Protein AF-A0A3B1DB78-F1 (afdb_monomer_lite)

pLDDT: mean 82.89, std 13.26, range [50.69, 97.62]

Sequence (171 aa):
FAGIGALGFGRMASTANTRGEAWMTLLQQGLDNPILGTGMENAVRSENGYLFGFASFGLGMVLLILILMAVSGFLSLQLLTKRRLLPREYRSLADFLLAYQVVYFAGSVFEGYMMARVASNLSFFIIFSTMAVFLVRIADSYGMAAAEQEFGDGYDDPELDYGEDLPPEPA

Foldseek 3Di:
DPPPVVVVVCVVPDPDPPQVVLLVLLVVLLVVPQAQAPAQVSNPDHQALVSSLSNHGHCPLVVVVVVVCVVLVVLLVLLVVLLVLDDPVCNVVSVVLSVLSVVLVVVCVVRVCSRHDPDCSVVVNVVSSVVSVVSSVVSVVSVVVVVCVVVVVPPPPVPPCPPPPDDDDDD

Secondary structure (DSSP, 8-state):
--SHHHHHHHHHH----HHHHHHHHHHHHHHHSTTT-S-TTTS---S-HHHHHHHHHHHHHHHHHHHHHHHHHHHHHHHHHHGGGS-HHHHHHHHHHHHHHHHHHHHHHHH-HHHH---HHHHHHHHHHHHHHHHHHHHHHHHHHHHHHHHHTT-----------PPPPP-

Radius of gyration: 30.54 Å; chains: 1; bounding box: 47×42×126 Å

Organism: NCBI:txid652676

Structure (mmCIF, N/CA/C/O backbone):
data_AF-A0A3B1DB78-F1
#
_entry.id   AF-A0A3B1DB78-F1
#
loop_
_atom_site.group_PDB
_atom_site.id
_atom_site.type_symbol
_atom_site.label_atom_id
_atom_site.label_alt_id
_atom_site.label_comp_id
_atom_site.label_asym_id
_atom_site.label_entity_id
_atom_site.label_seq_id
_atom_site.pdbx_PDB_ins_code
_atom_site.Cartn_x
_atom_site.Cartn_y
_atom_site.Cartn_z
_atom_site.occupancy
_atom_site.B_iso_or_equiv
_atom_site.auth_seq_id
_atom_site.auth_comp_id
_atom_site.auth_asym_id
_atom_site.auth_atom_id
_atom_site.pdbx_PDB_model_num
ATOM 1 N N . PHE A 1 1 ? -6.848 -0.293 -50.163 1.00 51.84 1 PHE A N 1
ATOM 2 C CA . PHE A 1 1 ? -7.108 -0.949 -48.862 1.00 51.84 1 PHE A CA 1
ATOM 3 C C . PHE A 1 1 ? -6.470 -2.351 -48.759 1.00 51.84 1 PHE A C 1
ATOM 5 O O . PHE A 1 1 ? -7.111 -3.271 -48.281 1.00 51.84 1 PHE A O 1
ATOM 12 N N . ALA A 1 2 ? -5.196 -2.533 -49.147 1.00 50.69 2 ALA A N 1
ATOM 13 C CA . ALA A 1 2 ? -4.528 -3.852 -49.157 1.00 50.69 2 ALA A CA 1
ATOM 14 C C . ALA A 1 2 ? -3.239 -3.926 -48.300 1.00 50.69 2 ALA A C 1
ATOM 16 O O . ALA A 1 2 ? -2.467 -4.865 -48.433 1.00 50.69 2 ALA A O 1
ATOM 17 N N . GLY A 1 3 ? -2.981 -2.942 -47.426 1.00 53.19 3 GLY A N 1
ATOM 18 C CA . GLY A 1 3 ? -1.696 -2.820 -46.710 1.00 53.19 3 GLY A CA 1
ATOM 19 C C . GLY A 1 3 ? -1.705 -3.184 -45.220 1.00 53.19 3 GLY A C 1
ATOM 20 O O . GLY A 1 3 ? -0.644 -3.383 -44.642 1.00 53.19 3 GLY A O 1
ATOM 21 N N . ILE A 1 4 ? -2.874 -3.284 -44.578 1.00 57.56 4 ILE A N 1
ATOM 22 C CA . ILE A 1 4 ? -2.958 -3.420 -43.109 1.00 57.56 4 ILE A CA 1
ATOM 23 C C . ILE A 1 4 ? -2.841 -4.890 -42.657 1.00 57.56 4 ILE A C 1
ATOM 25 O O . ILE A 1 4 ? -2.263 -5.167 -41.609 1.00 57.56 4 ILE A O 1
ATOM 29 N N . GLY A 1 5 ? -3.304 -5.850 -43.467 1.00 55.12 5 GLY A N 1
ATOM 30 C CA . GLY A 1 5 ? -3.267 -7.279 -43.116 1.00 55.12 5 GLY A CA 1
ATOM 31 C C . GLY A 1 5 ? -1.862 -7.900 -43.113 1.00 55.12 5 GLY A C 1
ATOM 32 O O . GLY A 1 5 ? -1.557 -8.727 -42.257 1.00 55.12 5 GLY A O 1
ATOM 33 N N . ALA A 1 6 ? -0.978 -7.466 -44.020 1.00 57.06 6 ALA A N 1
ATOM 34 C CA . ALA A 1 6 ? 0.370 -8.030 -44.159 1.00 57.06 6 ALA A CA 1
ATOM 35 C C . ALA A 1 6 ? 1.322 -7.621 -43.015 1.00 57.06 6 ALA A C 1
ATOM 37 O O . ALA A 1 6 ? 2.147 -8.422 -42.578 1.00 57.06 6 ALA A O 1
ATOM 38 N N . LEU A 1 7 ? 1.173 -6.402 -42.479 1.00 58.69 7 LEU A N 1
ATOM 39 C CA . LEU A 1 7 ? 1.990 -5.891 -41.368 1.00 58.69 7 LEU A CA 1
ATOM 40 C C . LEU A 1 7 ? 1.715 -6.618 -40.042 1.00 58.69 7 LEU A C 1
ATOM 42 O O . LEU A 1 7 ? 2.642 -6.866 -39.270 1.00 58.69 7 LEU A O 1
ATOM 46 N N . GLY A 1 8 ? 0.457 -6.990 -39.782 1.00 61.84 8 GLY A N 1
ATOM 47 C CA . GLY A 1 8 ? 0.085 -7.760 -38.592 1.00 61.84 8 GLY A CA 1
ATOM 48 C C . GLY A 1 8 ? 0.584 -9.206 -38.649 1.00 61.84 8 GLY A C 1
ATOM 49 O O . GLY A 1 8 ? 1.139 -9.708 -37.672 1.00 61.84 8 GLY A O 1
ATOM 50 N N . PHE A 1 9 ? 0.453 -9.855 -39.811 1.00 64.44 9 PHE A N 1
ATOM 51 C CA . PHE A 1 9 ? 0.874 -11.246 -40.001 1.00 64.44 9 PHE A CA 1
ATOM 52 C C . PHE A 1 9 ? 2.402 -11.403 -39.948 1.00 64.44 9 PHE A C 1
ATOM 54 O O . PHE A 1 9 ? 2.901 -12.349 -39.345 1.00 64.44 9 PHE A O 1
ATOM 61 N N . GLY A 1 10 ? 3.153 -10.430 -40.480 1.00 63.50 10 GLY A N 1
ATOM 62 C CA . GLY A 1 10 ? 4.618 -10.413 -40.407 1.00 63.50 10 GLY A CA 1
ATOM 63 C C . GLY A 1 10 ? 5.173 -10.309 -38.981 1.00 63.50 10 GLY A C 1
ATOM 64 O O . GLY A 1 10 ? 6.184 -10.936 -38.681 1.00 63.50 10 GLY A O 1
ATOM 65 N N . ARG A 1 11 ? 4.502 -9.587 -38.066 1.00 62.34 11 ARG A N 1
ATOM 66 C CA . ARG A 1 11 ? 4.894 -9.564 -36.640 1.00 62.34 11 ARG A CA 1
ATOM 67 C C . ARG A 1 11 ? 4.527 -10.848 -35.901 1.00 62.34 11 ARG A C 1
ATOM 69 O O . ARG A 1 11 ? 5.256 -11.219 -34.993 1.00 62.34 11 ARG A O 1
ATOM 76 N N . MET A 1 12 ? 3.437 -11.517 -36.279 1.00 59.72 12 MET A N 1
ATOM 77 C CA . MET A 1 12 ? 3.027 -12.783 -35.654 1.00 59.72 12 MET A CA 1
ATOM 78 C C . MET A 1 12 ? 3.840 -13.990 -36.143 1.00 59.72 12 MET A C 1
ATOM 80 O O . MET A 1 12 ? 4.057 -14.920 -35.376 1.00 59.72 12 MET A O 1
ATOM 84 N N . ALA A 1 13 ? 4.317 -13.970 -37.391 1.00 70.38 13 ALA A N 1
ATOM 85 C CA . ALA A 1 13 ? 5.186 -15.008 -37.954 1.00 70.38 13 ALA A CA 1
ATOM 86 C C . ALA A 1 13 ? 6.683 -14.786 -37.656 1.00 70.38 13 ALA A C 1
ATOM 88 O O . ALA A 1 13 ? 7.504 -15.665 -37.908 1.00 70.38 13 ALA A O 1
ATOM 89 N N . SER A 1 14 ? 7.048 -13.610 -37.136 1.00 69.00 14 SER A N 1
ATOM 90 C CA . SER A 1 14 ? 8.423 -13.290 -36.765 1.00 69.00 14 SER A CA 1
ATOM 91 C C . SER A 1 14 ? 8.799 -13.955 -35.441 1.00 69.00 14 SER A C 1
ATOM 93 O O . SER A 1 14 ? 8.198 -13.689 -34.404 1.00 69.00 14 SER A O 1
ATOM 95 N N . THR A 1 15 ? 9.852 -14.769 -35.460 1.00 69.19 15 THR A N 1
ATOM 96 C CA . THR A 1 15 ? 10.518 -15.305 -34.261 1.00 69.19 15 THR A CA 1
ATOM 97 C C . THR A 1 15 ? 11.572 -14.346 -33.696 1.00 69.19 15 THR A C 1
ATOM 99 O O . THR A 1 15 ? 12.361 -14.738 -32.835 1.00 69.19 15 THR A O 1
ATOM 102 N N . ALA A 1 16 ? 11.644 -13.103 -34.190 1.00 73.31 16 ALA A N 1
ATOM 103 C CA . ALA A 1 16 ? 12.638 -12.137 -33.738 1.00 73.31 16 ALA A CA 1
ATOM 104 C C . ALA A 1 16 ? 12.423 -11.799 -32.255 1.00 73.31 16 ALA A C 1
ATOM 106 O O . ALA A 1 16 ? 11.352 -11.347 -31.847 1.00 73.31 16 ALA A O 1
ATOM 107 N N . ASN A 1 17 ? 13.463 -11.999 -31.444 1.00 74.19 17 ASN A N 1
ATOM 108 C CA . ASN A 1 17 ? 13.436 -11.722 -30.012 1.00 74.19 17 ASN A CA 1
ATOM 109 C C . ASN A 1 17 ? 13.580 -10.216 -29.731 1.00 74.19 17 ASN A C 1
ATOM 111 O O . ASN A 1 17 ? 14.600 -9.754 -29.229 1.00 74.19 17 A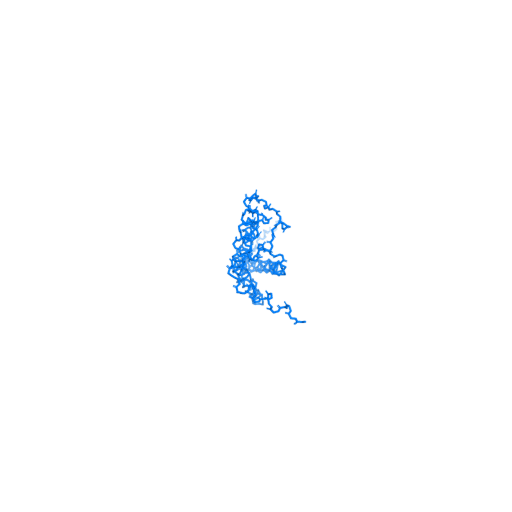SN A O 1
ATOM 115 N N . THR A 1 18 ? 12.543 -9.440 -30.036 1.00 75.00 18 THR A N 1
ATOM 116 C CA . THR A 1 18 ? 12.527 -7.991 -29.775 1.00 75.00 18 THR A CA 1
ATOM 117 C C . THR A 1 18 ? 12.407 -7.659 -28.283 1.00 75.00 18 THR A C 1
ATOM 119 O O . THR A 1 18 ? 12.666 -6.532 -27.875 1.00 75.00 18 THR A O 1
ATOM 122 N N . ARG A 1 19 ? 11.996 -8.628 -27.452 1.00 78.69 19 ARG A N 1
ATOM 123 C CA . ARG A 1 19 ? 11.857 -8.457 -25.996 1.00 78.69 19 ARG A CA 1
ATOM 124 C C . ARG A 1 19 ? 13.206 -8.494 -25.286 1.00 78.69 19 ARG A C 1
ATOM 126 O O . ARG A 1 19 ? 13.443 -7.676 -24.406 1.00 78.69 19 ARG A O 1
ATOM 133 N N . GLY A 1 20 ? 14.080 -9.419 -25.683 1.00 83.44 20 GLY A N 1
ATOM 134 C CA . GLY A 1 20 ? 15.403 -9.580 -25.085 1.00 83.44 20 GLY A CA 1
ATOM 135 C C . GLY A 1 20 ? 16.284 -8.346 -25.265 1.00 83.44 20 GLY A C 1
ATOM 136 O O . GLY A 1 20 ? 16.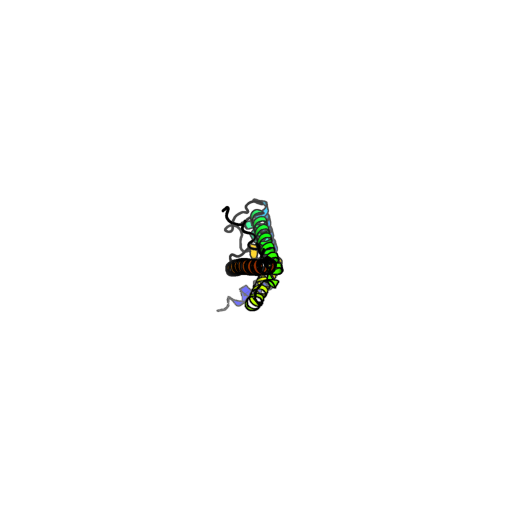932 -7.926 -24.312 1.00 83.44 20 GLY A O 1
ATOM 137 N N . GLU A 1 21 ? 16.252 -7.731 -26.449 1.00 85.00 21 GLU A N 1
ATOM 138 C CA . GLU A 1 21 ? 16.989 -6.491 -26.724 1.00 85.00 21 GLU A CA 1
ATOM 139 C C . GLU A 1 21 ? 16.497 -5.340 -25.835 1.00 85.00 21 GLU A C 1
ATOM 141 O O . GLU A 1 21 ? 17.294 -4.735 -25.123 1.00 85.00 21 GLU A O 1
ATOM 146 N N . ALA A 1 22 ? 15.178 -5.119 -25.768 1.00 85.25 22 ALA A N 1
ATOM 147 C CA . ALA A 1 22 ? 14.593 -4.089 -24.909 1.00 85.25 22 ALA A CA 1
ATOM 148 C C . ALA A 1 22 ? 14.923 -4.301 -23.420 1.00 85.25 22 ALA A C 1
ATOM 150 O O . ALA A 1 22 ? 15.229 -3.347 -22.706 1.00 85.25 22 ALA A O 1
ATOM 151 N N . TRP A 1 23 ? 14.890 -5.547 -22.937 1.00 89.38 23 TRP A N 1
ATOM 152 C CA . TRP A 1 23 ? 15.265 -5.864 -21.557 1.00 89.38 23 TRP A CA 1
ATOM 153 C C . TRP A 1 23 ? 16.745 -5.608 -21.286 1.00 89.38 23 TRP A C 1
ATOM 155 O O . TRP A 1 23 ? 17.073 -5.073 -20.230 1.00 89.38 23 TRP A O 1
ATOM 165 N N . MET A 1 24 ? 17.626 -5.951 -22.228 1.00 90.12 24 MET A N 1
ATOM 166 C CA . MET A 1 24 ? 19.061 -5.707 -22.092 1.00 90.12 24 MET A CA 1
ATOM 167 C C . MET A 1 24 ? 19.362 -4.209 -22.026 1.00 90.12 24 MET A C 1
ATOM 169 O O . MET A 1 24 ? 20.130 -3.785 -21.167 1.00 90.12 24 MET A O 1
ATOM 173 N N . THR A 1 25 ? 18.712 -3.400 -22.868 1.00 89.62 25 THR A N 1
ATOM 174 C CA . THR A 1 25 ? 18.850 -1.939 -22.835 1.00 89.62 25 THR A CA 1
ATOM 175 C C . THR A 1 25 ? 18.410 -1.362 -21.491 1.00 89.62 25 THR A C 1
ATOM 177 O O . THR A 1 25 ? 19.140 -0.571 -20.906 1.00 89.62 25 THR A O 1
ATOM 180 N N . LEU A 1 26 ? 17.259 -1.784 -20.957 1.00 89.12 26 LEU A N 1
ATOM 181 C CA . LEU A 1 26 ? 16.778 -1.314 -19.650 1.00 89.12 26 LEU A CA 1
ATOM 182 C C . LEU A 1 26 ? 17.700 -1.742 -18.509 1.00 89.12 26 LEU A C 1
ATOM 184 O O . LEU A 1 26 ? 17.938 -0.976 -17.579 1.00 89.12 26 LEU A O 1
ATOM 188 N N . LEU A 1 27 ? 18.231 -2.963 -18.581 1.00 91.25 27 LEU A N 1
ATOM 189 C CA . LEU A 1 27 ? 19.184 -3.447 -17.595 1.00 91.25 27 LEU A CA 1
ATOM 190 C C . LEU A 1 27 ? 20.476 -2.624 -17.633 1.00 91.25 27 LEU A C 1
ATOM 192 O O . LEU A 1 27 ? 20.955 -2.221 -16.580 1.00 91.25 27 LEU A O 1
ATOM 196 N N . GLN A 1 28 ? 21.008 -2.338 -18.824 1.00 92.94 28 GLN A N 1
ATOM 197 C CA . GLN A 1 28 ? 22.188 -1.485 -18.995 1.00 92.94 28 GLN A CA 1
ATOM 198 C C . GLN A 1 28 ? 21.939 -0.072 -18.462 1.00 92.94 28 GLN A C 1
ATOM 200 O O . GLN A 1 28 ? 22.702 0.389 -17.624 1.00 92.94 28 GLN A O 1
ATOM 205 N N . GLN A 1 29 ? 20.817 0.555 -18.826 1.00 90.62 29 GLN A N 1
ATOM 206 C CA . GLN A 1 29 ? 20.426 1.868 -18.300 1.00 90.62 29 GLN A CA 1
ATOM 207 C C . GLN A 1 29 ? 20.352 1.883 -16.766 1.00 90.62 29 GLN A C 1
ATOM 209 O O . GLN A 1 29 ? 20.865 2.795 -16.119 1.00 90.62 29 GLN A O 1
ATOM 214 N N . GLY A 1 30 ? 19.755 0.848 -16.168 1.00 90.06 30 GLY A N 1
ATOM 215 C CA . GLY A 1 30 ? 19.707 0.705 -14.715 1.00 90.06 30 GLY A CA 1
ATOM 216 C C . GLY A 1 30 ? 21.085 0.493 -14.081 1.00 90.06 30 GLY A C 1
ATOM 217 O O . GLY A 1 30 ? 21.336 1.001 -12.995 1.00 90.06 30 GLY A O 1
ATOM 218 N N . LEU A 1 31 ? 21.998 -0.221 -14.744 1.00 94.12 31 LEU A N 1
ATOM 219 C CA . LEU A 1 31 ? 23.364 -0.440 -14.256 1.00 94.12 31 LEU A CA 1
ATOM 220 C C . LEU A 1 31 ? 24.271 0.785 -14.419 1.00 94.12 31 LEU A C 1
ATOM 222 O O . LEU A 1 31 ? 25.188 0.950 -13.616 1.00 94.12 31 LEU A O 1
ATOM 226 N N . ASP A 1 32 ? 24.001 1.649 -15.397 1.00 94.56 32 ASP A N 1
ATOM 227 C CA . ASP A 1 32 ? 24.747 2.893 -15.603 1.00 94.56 32 ASP A CA 1
ATOM 228 C C . ASP A 1 32 ? 24.507 3.886 -14.456 1.00 94.56 32 ASP A C 1
ATOM 230 O O . ASP A 1 32 ? 25.419 4.600 -14.042 1.00 94.56 32 ASP A O 1
ATOM 234 N N . ASN A 1 33 ? 23.285 3.919 -13.909 1.00 93.56 33 ASN A N 1
ATOM 235 C CA . ASN A 1 33 ? 22.913 4.770 -12.776 1.00 93.56 33 ASN A CA 1
ATOM 236 C C . ASN A 1 33 ? 22.052 4.003 -11.752 1.00 93.56 33 ASN A C 1
ATOM 238 O O . ASN A 1 33 ? 20.863 4.287 -11.603 1.00 93.56 33 ASN A O 1
ATOM 242 N N . PRO A 1 34 ? 22.628 3.070 -10.974 1.00 92.75 34 PRO A N 1
ATOM 243 C CA . PRO A 1 34 ? 21.853 2.131 -10.160 1.00 92.75 34 PRO A CA 1
ATOM 244 C C . PRO A 1 34 ? 21.147 2.777 -8.970 1.00 92.75 34 PRO A C 1
ATOM 246 O O . PRO A 1 34 ? 20.183 2.217 -8.459 1.00 92.75 34 PRO A O 1
ATOM 249 N N . ILE A 1 35 ? 21.598 3.944 -8.506 1.00 93.81 35 ILE A N 1
ATOM 250 C CA . ILE A 1 35 ? 21.003 4.620 -7.343 1.00 93.81 35 ILE A CA 1
ATOM 251 C C . ILE A 1 35 ? 19.794 5.465 -7.758 1.00 93.81 35 ILE A C 1
ATOM 253 O O . ILE A 1 35 ? 18.735 5.339 -7.144 1.00 93.81 35 ILE A O 1
ATOM 257 N N . LEU A 1 36 ? 19.955 6.307 -8.785 1.00 91.69 36 LEU A N 1
ATOM 258 C CA . LEU A 1 36 ? 18.964 7.313 -9.193 1.00 91.69 36 LEU A CA 1
ATOM 259 C C . LEU A 1 36 ? 18.158 6.921 -10.440 1.00 91.69 36 LEU A C 1
ATOM 261 O O . LEU A 1 36 ? 17.096 7.491 -10.672 1.00 91.69 36 LEU A O 1
ATOM 265 N N . GLY A 1 37 ? 18.645 5.966 -11.231 1.00 92.12 37 GLY A N 1
ATOM 266 C CA . GLY A 1 37 ? 18.123 5.665 -12.561 1.00 92.12 37 GLY A CA 1
ATOM 267 C C . GLY A 1 37 ? 18.491 6.724 -13.604 1.00 92.12 37 GLY A C 1
ATOM 268 O O . GLY A 1 37 ? 19.160 7.718 -13.319 1.00 92.12 37 GLY A O 1
ATOM 269 N N . THR A 1 38 ? 18.051 6.500 -14.840 1.00 92.06 38 THR A N 1
ATOM 270 C CA . THR A 1 38 ? 18.298 7.376 -15.998 1.00 92.06 38 THR A CA 1
ATOM 271 C C . THR A 1 38 ? 17.119 8.297 -16.328 1.00 92.06 38 THR A C 1
ATOM 273 O O . THR A 1 38 ? 17.163 9.014 -17.328 1.00 92.06 38 THR A O 1
ATOM 276 N N . GLY A 1 39 ? 16.052 8.275 -15.521 1.00 87.94 39 GLY A N 1
ATOM 277 C CA . GLY A 1 39 ? 14.818 9.026 -15.750 1.00 87.94 39 GLY A CA 1
ATOM 278 C C . GLY A 1 39 ? 13.852 8.357 -16.738 1.00 87.94 39 GLY A C 1
ATOM 279 O O . GLY A 1 39 ? 14.229 7.503 -17.542 1.00 87.94 39 GLY A O 1
ATOM 280 N N . MET A 1 40 ? 12.578 8.764 -16.682 1.00 85.62 40 MET A N 1
ATOM 281 C CA . MET A 1 40 ? 11.495 8.167 -17.484 1.00 85.62 40 MET A CA 1
ATOM 282 C C . MET A 1 40 ? 11.602 8.451 -18.988 1.00 85.62 40 MET A C 1
ATOM 284 O O . MET A 1 40 ? 11.109 7.658 -19.784 1.00 85.62 40 MET A O 1
ATOM 288 N N . GLU A 1 41 ? 12.222 9.564 -19.391 1.00 84.38 41 GLU A N 1
ATOM 289 C CA . GLU A 1 41 ? 12.343 9.938 -20.811 1.00 84.38 41 GLU A CA 1
ATOM 290 C C . GLU A 1 41 ? 13.234 8.962 -21.594 1.00 84.38 41 GLU A C 1
ATOM 292 O O . GLU A 1 41 ? 13.002 8.721 -22.778 1.00 84.38 41 GLU A O 1
ATOM 297 N N . ASN A 1 42 ? 14.211 8.357 -20.914 1.00 76.94 42 ASN A N 1
ATOM 298 C CA . ASN A 1 42 ? 15.190 7.450 -21.513 1.00 76.94 42 ASN A CA 1
ATOM 299 C C . ASN A 1 42 ? 14.770 5.974 -21.437 1.00 76.94 42 ASN A C 1
ATOM 301 O O . ASN A 1 42 ? 15.252 5.151 -22.220 1.00 76.94 42 ASN A O 1
ATOM 305 N N . ALA A 1 43 ? 13.862 5.630 -20.520 1.00 74.31 43 ALA A N 1
ATOM 306 C CA . ALA A 1 43 ? 13.335 4.282 -20.370 1.00 74.31 43 ALA A CA 1
ATOM 307 C C . ALA A 1 43 ? 12.265 4.026 -21.449 1.00 74.31 43 ALA A C 1
ATOM 309 O O . ALA A 1 43 ? 11.083 4.331 -21.299 1.00 74.31 43 ALA A O 1
ATOM 310 N N . VAL A 1 44 ? 12.679 3.493 -22.597 1.00 67.25 44 VAL A N 1
ATOM 311 C CA . VAL A 1 44 ? 11.764 3.184 -23.707 1.00 67.25 44 VAL A CA 1
ATOM 312 C C . VAL A 1 44 ? 10.789 2.067 -23.302 1.00 67.25 44 VAL A C 1
ATOM 314 O O . VAL A 1 44 ? 11.164 1.133 -22.598 1.00 67.25 44 VAL A O 1
ATOM 317 N N . ARG A 1 45 ? 9.527 2.180 -23.758 1.00 67.38 45 ARG A N 1
ATOM 318 C CA . ARG A 1 45 ? 8.374 1.274 -23.536 1.00 67.38 45 ARG A CA 1
ATOM 319 C C . ARG A 1 45 ? 8.760 -0.176 -23.197 1.00 67.38 45 ARG A C 1
ATOM 321 O O . ARG A 1 45 ? 8.868 -1.025 -24.079 1.00 67.38 45 ARG A O 1
ATOM 328 N N . SER A 1 46 ? 8.877 -0.456 -21.903 1.00 70.75 46 SER A N 1
ATOM 329 C CA . SER A 1 46 ? 9.064 -1.804 -21.373 1.00 70.75 46 SER A CA 1
ATOM 330 C C . SER A 1 46 ? 7.722 -2.482 -21.129 1.00 70.75 46 SER A C 1
ATOM 332 O O . SER A 1 46 ? 6.796 -1.872 -20.593 1.00 70.75 46 SER A O 1
ATOM 334 N N . GLU A 1 47 ? 7.643 -3.771 -21.441 1.00 74.94 47 GLU A N 1
ATOM 335 C CA . GLU A 1 47 ? 6.545 -4.634 -20.989 1.00 74.94 47 GLU A CA 1
ATOM 336 C C . GLU A 1 47 ? 6.748 -5.124 -19.541 1.00 74.94 47 GLU A C 1
ATOM 338 O O . GLU A 1 47 ? 5.803 -5.597 -18.920 1.00 74.94 47 GLU A O 1
ATOM 343 N N . ASN A 1 48 ? 7.958 -4.997 -18.983 1.00 83.25 48 ASN A N 1
ATOM 344 C CA . ASN A 1 48 ? 8.277 -5.404 -17.615 1.00 83.25 48 ASN A CA 1
ATOM 345 C C . ASN A 1 48 ? 8.373 -4.177 -16.696 1.00 83.25 48 ASN A C 1
ATOM 347 O O . ASN A 1 48 ? 9.282 -3.351 -16.843 1.00 83.25 48 ASN A O 1
ATOM 351 N N . GLY A 1 49 ? 7.444 -4.079 -15.740 1.00 81.50 49 GLY A N 1
ATOM 352 C CA . GLY A 1 49 ? 7.357 -2.944 -14.822 1.00 81.50 49 GLY A CA 1
ATOM 353 C C . GLY A 1 49 ? 8.534 -2.831 -13.850 1.00 81.50 49 GLY A C 1
ATOM 354 O O . GLY A 1 49 ? 8.952 -1.719 -13.538 1.00 81.50 49 GLY A O 1
ATOM 355 N N . TYR A 1 50 ? 9.126 -3.953 -13.430 1.00 85.00 50 TYR A N 1
ATOM 356 C CA . TYR A 1 50 ? 10.273 -3.961 -12.516 1.00 85.00 50 TYR A CA 1
ATOM 357 C C . TYR A 1 50 ? 11.537 -3.424 -13.178 1.00 85.00 50 TYR A C 1
ATOM 359 O O . TYR A 1 50 ? 12.180 -2.529 -12.635 1.00 85.00 50 TYR A O 1
ATOM 367 N N . LEU A 1 51 ? 11.858 -3.932 -14.372 1.00 87.19 51 LEU A N 1
ATOM 368 C CA . LEU A 1 51 ? 12.992 -3.455 -15.170 1.00 87.19 51 LEU A CA 1
ATOM 369 C C . LEU A 1 51 ? 12.831 -1.980 -15.528 1.00 87.19 51 LEU A C 1
ATOM 371 O O . LEU A 1 51 ? 13.784 -1.217 -15.428 1.00 87.19 51 LEU A O 1
ATOM 375 N N . PHE A 1 52 ? 11.614 -1.568 -15.884 1.00 88.19 52 PHE A N 1
ATOM 376 C CA . PHE A 1 52 ? 11.315 -0.169 -16.167 1.00 88.19 52 PHE A CA 1
ATOM 377 C C . PHE A 1 52 ? 11.517 0.735 -14.949 1.00 88.19 52 PHE A C 1
ATOM 379 O O . PHE A 1 52 ? 12.150 1.781 -15.067 1.00 88.19 52 PHE A O 1
ATOM 386 N N . GLY A 1 53 ? 10.999 0.339 -13.782 1.00 87.81 53 GLY A N 1
ATOM 387 C CA . GLY A 1 53 ? 11.157 1.105 -12.547 1.00 87.81 53 GLY A CA 1
ATOM 388 C C . GLY A 1 53 ? 12.617 1.209 -12.117 1.00 87.81 53 GLY A C 1
ATOM 389 O O . GLY A 1 53 ? 13.068 2.293 -11.759 1.00 87.81 53 GLY A O 1
ATOM 390 N N . PHE A 1 54 ? 13.371 0.112 -12.227 1.00 89.56 54 PHE A N 1
ATOM 391 C CA . PHE A 1 54 ? 14.803 0.102 -11.935 1.00 89.56 54 PHE A CA 1
ATOM 392 C C . PHE A 1 54 ? 15.602 0.977 -12.911 1.00 89.56 54 PHE A C 1
ATOM 394 O O . PHE A 1 54 ? 16.410 1.785 -12.472 1.00 89.56 54 PHE A O 1
ATOM 401 N N . ALA A 1 55 ? 15.342 0.895 -14.218 1.00 91.25 55 ALA A N 1
ATOM 402 C CA . ALA A 1 55 ? 15.995 1.762 -15.200 1.00 91.25 55 ALA A CA 1
ATOM 403 C C . ALA A 1 55 ? 15.649 3.246 -14.978 1.00 91.25 55 ALA A C 1
ATOM 405 O O . ALA A 1 55 ? 16.517 4.110 -15.034 1.00 91.25 55 ALA A O 1
ATOM 406 N N . SER A 1 56 ? 14.383 3.548 -14.674 1.00 90.69 56 SER A N 1
ATOM 407 C CA . SER A 1 56 ? 13.900 4.929 -14.543 1.00 90.69 56 SER A CA 1
ATOM 408 C C . SER A 1 56 ? 14.356 5.607 -13.253 1.00 90.69 56 SER A C 1
ATOM 410 O O . SER A 1 56 ? 14.675 6.792 -13.282 1.00 90.69 56 SER A O 1
ATOM 412 N N . PHE A 1 57 ? 14.374 4.875 -12.137 1.00 90.81 57 PHE A N 1
ATOM 413 C CA . PHE A 1 57 ? 14.508 5.447 -10.792 1.00 90.81 57 PHE A CA 1
ATOM 414 C C . PHE A 1 57 ? 15.542 4.737 -9.900 1.00 90.81 57 PHE A C 1
ATOM 416 O O . PHE A 1 57 ? 15.710 5.102 -8.735 1.00 90.81 57 PHE A O 1
ATOM 423 N N . GLY A 1 58 ? 16.205 3.695 -10.406 1.00 91.38 58 GLY A N 1
ATOM 424 C CA . GLY A 1 58 ? 17.218 2.938 -9.677 1.00 91.38 58 GLY A CA 1
ATOM 425 C C . GLY A 1 58 ? 16.687 2.226 -8.429 1.00 91.38 58 GLY A C 1
ATOM 426 O O . GLY A 1 58 ? 15.507 1.886 -8.298 1.00 91.38 58 GLY A O 1
ATOM 427 N N . LEU A 1 59 ? 17.592 2.009 -7.476 1.00 91.38 59 LEU A N 1
ATOM 428 C CA . LEU A 1 59 ? 17.311 1.443 -6.157 1.00 91.38 59 LEU A CA 1
ATOM 429 C C . LEU A 1 59 ? 16.444 2.367 -5.291 1.00 91.38 59 LEU A C 1
ATOM 431 O O . LEU A 1 59 ? 15.750 1.878 -4.398 1.00 91.38 59 LEU A O 1
ATOM 435 N N . GLY A 1 60 ? 16.441 3.678 -5.560 1.00 88.56 60 GLY A N 1
ATOM 436 C CA . GLY A 1 60 ? 15.604 4.637 -4.839 1.00 88.56 60 GLY A CA 1
ATOM 437 C C . GLY A 1 60 ? 14.118 4.274 -4.885 1.00 88.56 60 GLY A C 1
ATOM 438 O O . GLY A 1 60 ? 13.438 4.310 -3.860 1.00 88.56 60 GLY A O 1
ATOM 439 N N . MET A 1 61 ? 13.616 3.828 -6.039 1.00 85.62 61 MET A N 1
ATOM 440 C CA . MET A 1 61 ? 12.214 3.418 -6.169 1.00 85.62 61 MET A CA 1
ATOM 441 C C . MET A 1 61 ? 11.900 2.121 -5.427 1.00 85.62 61 MET A C 1
ATOM 443 O O . MET A 1 61 ? 10.834 2.005 -4.828 1.00 85.62 61 MET A O 1
ATOM 447 N N . VAL A 1 62 ? 12.834 1.166 -5.399 1.00 84.94 62 VAL A N 1
ATOM 448 C CA . VAL A 1 62 ? 12.671 -0.056 -4.597 1.00 84.94 62 VAL A CA 1
ATOM 449 C C . VAL A 1 62 ? 12.520 0.309 -3.121 1.00 84.94 62 VAL A C 1
ATOM 451 O O . VAL A 1 62 ? 11.606 -0.180 -2.461 1.00 84.94 62 VAL A O 1
ATOM 454 N N . LEU A 1 63 ? 13.352 1.223 -2.615 1.00 89.44 63 LEU A N 1
ATOM 455 C CA . LEU A 1 63 ? 13.255 1.701 -1.237 1.00 89.44 63 LEU A CA 1
ATOM 456 C C . LEU A 1 63 ? 11.919 2.409 -0.961 1.00 89.44 63 LEU A C 1
ATOM 458 O O . LEU A 1 63 ? 11.285 2.133 0.057 1.00 89.44 63 LEU A O 1
ATOM 462 N N . LEU A 1 64 ? 11.456 3.273 -1.870 1.00 87.94 64 LEU A N 1
ATOM 463 C CA . LEU A 1 64 ? 10.158 3.947 -1.740 1.00 87.94 64 LEU A CA 1
ATOM 464 C C . LEU A 1 64 ? 8.990 2.957 -1.718 1.00 87.94 64 LEU A C 1
ATOM 466 O O . LEU A 1 64 ? 8.084 3.097 -0.896 1.00 87.94 64 LEU A O 1
ATOM 470 N N . ILE A 1 65 ? 9.023 1.932 -2.572 1.00 87.25 65 ILE A N 1
ATOM 471 C CA . ILE A 1 65 ? 8.019 0.864 -2.585 1.00 87.25 65 ILE A CA 1
ATOM 472 C C . ILE A 1 65 ? 8.041 0.087 -1.273 1.00 87.25 65 ILE A C 1
ATOM 474 O O . ILE A 1 65 ? 6.980 -0.148 -0.701 1.00 87.25 65 ILE A O 1
ATOM 478 N N . LEU A 1 66 ? 9.221 -0.280 -0.771 1.00 89.25 66 LEU A N 1
ATOM 479 C CA . LEU A 1 66 ? 9.345 -0.991 0.501 1.00 89.25 66 LEU A CA 1
ATOM 480 C C . LEU A 1 66 ? 8.803 -0.159 1.666 1.00 89.25 66 LEU A C 1
ATOM 482 O O . LEU A 1 66 ? 8.070 -0.694 2.495 1.00 89.25 66 LEU A O 1
ATOM 486 N N . ILE A 1 67 ? 9.093 1.146 1.707 1.00 92.56 67 ILE A N 1
ATOM 487 C CA . ILE A 1 67 ? 8.525 2.057 2.710 1.00 92.56 67 ILE A CA 1
ATOM 488 C C . ILE A 1 67 ? 7.000 2.104 2.581 1.00 92.56 67 ILE A C 1
ATOM 490 O O . ILE A 1 67 ? 6.299 1.954 3.580 1.00 92.56 67 ILE A O 1
ATOM 494 N N . LEU A 1 68 ? 6.469 2.266 1.366 1.00 90.44 68 LEU A N 1
ATOM 495 C CA . LEU A 1 68 ? 5.026 2.316 1.135 1.00 90.44 68 LEU A CA 1
ATOM 496 C C . LEU A 1 68 ? 4.335 1.015 1.569 1.00 90.44 68 LEU A C 1
ATOM 498 O O . LEU A 1 68 ? 3.320 1.058 2.265 1.00 90.44 68 LEU A O 1
ATOM 502 N N . MET A 1 69 ? 4.904 -0.137 1.204 1.00 90.12 69 MET A N 1
ATOM 503 C CA . MET A 1 69 ? 4.420 -1.457 1.609 1.00 90.12 69 MET A CA 1
ATOM 504 C C . MET A 1 69 ? 4.468 -1.630 3.127 1.00 90.12 69 MET A C 1
ATOM 506 O O . MET A 1 69 ? 3.499 -2.104 3.713 1.00 90.12 69 MET A O 1
ATOM 510 N N . ALA A 1 70 ? 5.558 -1.213 3.776 1.00 94.12 70 ALA A N 1
ATOM 511 C CA . ALA A 1 70 ? 5.703 -1.304 5.224 1.00 94.12 70 ALA A CA 1
ATOM 512 C C . ALA A 1 70 ? 4.664 -0.439 5.954 1.00 94.12 70 ALA A C 1
ATOM 514 O O . ALA A 1 70 ? 3.974 -0.929 6.846 1.00 94.12 70 ALA A O 1
ATOM 515 N N . VAL A 1 71 ? 4.500 0.823 5.545 1.00 94.38 71 VAL A N 1
ATOM 516 C CA . VAL A 1 71 ? 3.536 1.756 6.151 1.00 94.38 71 VAL A CA 1
ATOM 517 C C . VAL A 1 71 ? 2.099 1.277 5.944 1.00 94.38 71 VAL A C 1
ATOM 519 O O . VAL A 1 71 ? 1.316 1.236 6.893 1.00 94.38 71 VAL A O 1
ATOM 522 N N . SER A 1 72 ? 1.742 0.869 4.727 1.00 93.00 72 SER A N 1
ATOM 523 C CA . SER A 1 72 ? 0.394 0.379 4.423 1.00 93.00 72 SER A CA 1
ATOM 524 C C . SER A 1 72 ? 0.097 -0.964 5.089 1.00 93.00 72 SER A C 1
ATOM 526 O O . SER A 1 72 ? -1.021 -1.193 5.550 1.00 93.00 72 SER A O 1
ATOM 528 N N . GLY A 1 73 ? 1.096 -1.846 5.176 1.00 94.75 73 GLY A N 1
ATOM 529 C CA . GLY A 1 73 ? 1.000 -3.109 5.898 1.00 94.75 73 GLY A CA 1
ATOM 530 C C . GLY A 1 73 ? 0.779 -2.875 7.388 1.00 94.75 7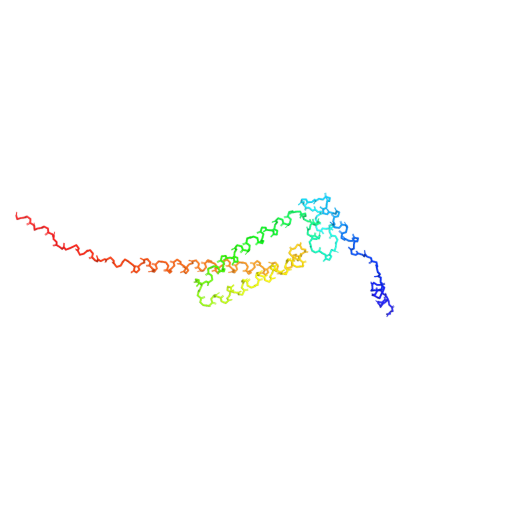3 GLY A C 1
ATOM 531 O O . GLY A 1 73 ? -0.125 -3.463 7.976 1.00 94.75 73 GLY A O 1
ATOM 532 N N . PHE A 1 74 ? 1.525 -1.947 7.988 1.00 96.50 74 PHE A N 1
ATOM 533 C CA . PHE A 1 74 ? 1.329 -1.546 9.378 1.00 96.50 74 PHE A CA 1
ATOM 534 C C . PHE A 1 74 ? -0.069 -0.961 9.619 1.00 96.50 74 PHE A C 1
ATOM 536 O O . PHE A 1 74 ? -0.741 -1.359 10.569 1.00 96.50 74 PHE A O 1
ATOM 543 N N . LEU A 1 75 ? -0.553 -0.089 8.729 1.00 95.50 75 LEU A N 1
ATOM 544 C CA . LEU A 1 75 ? -1.914 0.452 8.796 1.00 95.50 75 LEU A CA 1
ATOM 545 C C . LEU A 1 75 ? -2.979 -0.652 8.687 1.00 95.50 75 LEU A C 1
ATOM 547 O O . LEU A 1 75 ? -3.939 -0.661 9.455 1.00 95.50 75 LEU A O 1
ATOM 551 N N . SER A 1 76 ? -2.798 -1.601 7.766 1.00 96.38 76 SER A N 1
ATOM 552 C CA . SER A 1 76 ? -3.689 -2.756 7.612 1.00 96.38 76 SER A CA 1
ATOM 553 C C . SER A 1 76 ? -3.707 -3.631 8.864 1.00 96.38 76 SER A C 1
ATOM 555 O O . SER A 1 76 ? -4.776 -4.038 9.311 1.00 96.38 76 SER A O 1
ATOM 557 N N . LEU A 1 77 ? -2.546 -3.883 9.475 1.00 97.06 77 LEU A N 1
ATOM 558 C CA . LEU A 1 77 ? -2.455 -4.633 10.728 1.00 97.06 77 LEU A CA 1
ATOM 559 C C . LEU A 1 77 ? -3.155 -3.900 11.877 1.00 97.06 77 LEU A C 1
ATOM 561 O O . LEU A 1 77 ? -3.898 -4.532 12.623 1.00 97.06 77 LEU A O 1
ATOM 565 N N . GLN A 1 78 ? -2.985 -2.579 11.995 1.00 96.62 78 GLN A N 1
ATOM 566 C CA . GLN A 1 78 ? -3.712 -1.785 12.991 1.00 96.62 78 GLN A CA 1
ATOM 567 C C . GLN A 1 78 ? -5.228 -1.840 12.790 1.00 96.62 78 GLN A C 1
ATOM 569 O O . GLN A 1 78 ? -5.977 -1.996 13.752 1.00 96.62 78 GLN A O 1
ATOM 574 N N . LEU A 1 79 ? -5.696 -1.713 11.548 1.00 96.06 79 LEU A N 1
ATOM 575 C CA . LEU A 1 79 ? -7.123 -1.790 11.255 1.00 96.06 79 LEU A CA 1
ATOM 576 C C . LEU A 1 79 ? -7.668 -3.193 11.548 1.00 96.06 79 LEU A C 1
ATOM 578 O O . LEU A 1 79 ? -8.754 -3.322 12.106 1.00 96.06 79 LEU A O 1
ATOM 582 N N . LEU A 1 80 ? -6.903 -4.243 11.239 1.00 97.00 80 LEU A N 1
ATOM 583 C CA . LEU A 1 80 ? -7.276 -5.627 11.521 1.00 97.00 80 LEU A CA 1
ATOM 584 C C . LEU A 1 80 ? -7.417 -5.893 13.026 1.00 97.00 80 LEU A C 1
ATOM 586 O O . LEU A 1 80 ? -8.386 -6.534 13.439 1.00 97.00 80 LEU A O 1
ATOM 590 N N . THR A 1 81 ? -6.489 -5.396 13.850 1.00 96.44 81 THR A N 1
ATOM 591 C CA . THR A 1 81 ? -6.552 -5.570 15.311 1.00 96.44 81 THR A CA 1
ATOM 592 C C . THR A 1 81 ? -7.692 -4.759 15.926 1.00 96.44 81 THR A C 1
ATOM 594 O O . THR A 1 81 ? -8.444 -5.284 16.748 1.00 96.44 81 THR A O 1
ATOM 597 N N . LYS A 1 82 ? -7.892 -3.515 15.477 1.00 95.00 82 LYS A N 1
ATOM 598 C CA . LYS A 1 82 ? -8.936 -2.612 15.990 1.00 95.00 82 LYS A CA 1
ATOM 599 C C . LYS A 1 82 ? -10.329 -2.867 15.411 1.00 95.00 82 LYS A C 1
ATOM 601 O O . LYS A 1 82 ? -11.312 -2.370 15.953 1.00 95.00 82 LYS A O 1
ATOM 606 N N . ARG A 1 83 ? -10.460 -3.698 14.371 1.00 94.44 83 ARG A N 1
ATOM 607 C CA . ARG A 1 83 ? -11.743 -4.050 13.730 1.00 94.44 83 ARG A CA 1
ATOM 608 C C . ARG A 1 83 ? -12.821 -4.482 14.725 1.00 94.44 83 ARG A C 1
ATOM 610 O O . ARG A 1 83 ? -13.998 -4.198 14.520 1.00 94.44 83 ARG A O 1
ATOM 617 N N . ARG A 1 84 ? -12.444 -5.188 15.796 1.00 93.12 84 ARG A N 1
ATOM 618 C CA . ARG A 1 84 ? -13.397 -5.678 16.809 1.00 93.12 84 ARG A CA 1
ATOM 619 C C . ARG A 1 84 ? -14.018 -4.555 17.640 1.00 93.12 84 ARG A C 1
ATOM 621 O O . ARG A 1 84 ? -15.157 -4.712 18.071 1.00 93.12 84 ARG A O 1
ATOM 628 N N . LEU A 1 85 ? -13.306 -3.441 17.804 1.00 93.56 85 LEU A N 1
ATOM 629 C CA . LEU A 1 85 ? -13.763 -2.258 18.539 1.00 93.56 85 LEU A CA 1
ATOM 630 C C . LEU A 1 85 ? -14.753 -1.414 17.725 1.00 93.56 85 LEU A C 1
ATOM 632 O O . LEU A 1 85 ? -15.478 -0.602 18.287 1.00 93.56 85 LEU A O 1
ATOM 636 N N . LEU A 1 86 ? -14.811 -1.607 16.403 1.00 93.44 86 LEU A N 1
ATOM 637 C CA . LEU A 1 86 ? -15.720 -0.849 15.552 1.00 93.44 86 LEU A CA 1
ATOM 638 C C . LEU A 1 86 ? -17.188 -1.281 15.743 1.00 93.44 86 LEU A C 1
ATOM 640 O O . LEU A 1 86 ? -17.462 -2.490 15.839 1.00 93.44 86 LEU A O 1
ATOM 644 N N . PRO A 1 87 ? -18.135 -0.322 15.688 1.00 92.81 87 PRO A N 1
ATOM 645 C CA . PRO A 1 87 ? -19.563 -0.597 15.546 1.00 92.81 87 PRO A CA 1
ATOM 646 C C . PRO A 1 87 ? -19.866 -1.462 14.314 1.00 92.81 87 PRO A C 1
ATOM 648 O O . PRO A 1 87 ? -19.103 -1.478 13.341 1.00 92.81 87 PRO A O 1
ATOM 651 N N . ARG A 1 88 ? -20.979 -2.207 14.344 1.00 93.44 88 ARG A N 1
ATOM 652 C CA . ARG A 1 88 ? -21.325 -3.197 13.302 1.00 93.44 88 ARG A CA 1
ATOM 653 C C . ARG A 1 88 ? -21.423 -2.574 11.907 1.00 93.44 88 ARG A C 1
ATOM 655 O O . ARG A 1 88 ? -21.057 -3.226 10.933 1.00 93.44 88 ARG A O 1
ATOM 662 N N . GLU A 1 89 ? -21.846 -1.319 11.832 1.00 94.75 89 GLU A N 1
ATOM 663 C CA . GLU A 1 89 ? -22.013 -0.534 10.611 1.00 94.75 89 GLU A CA 1
ATOM 664 C C . GLU A 1 89 ? -20.671 -0.331 9.889 1.00 94.75 89 GLU A C 1
ATOM 666 O O . GLU A 1 89 ? -20.591 -0.469 8.669 1.00 94.75 89 GLU A O 1
ATOM 671 N N . TYR A 1 90 ? -19.591 -0.092 10.642 1.00 95.44 90 TYR A N 1
ATOM 672 C CA . TYR A 1 90 ? -18.259 0.190 10.095 1.00 95.44 90 TYR A CA 1
ATOM 673 C C . TYR A 1 90 ? -17.408 -1.061 9.848 1.00 95.44 90 TYR A C 1
ATOM 675 O O . TYR A 1 90 ? -16.424 -0.994 9.111 1.00 95.44 90 TYR A O 1
ATOM 683 N N . ARG A 1 91 ? -17.766 -2.216 10.426 1.00 95.38 91 ARG A N 1
ATOM 684 C CA . ARG A 1 91 ? -16.995 -3.464 10.255 1.00 95.38 91 ARG A CA 1
ATOM 685 C C . ARG A 1 91 ? -16.950 -3.929 8.803 1.00 95.38 91 ARG A C 1
ATOM 687 O O . ARG A 1 91 ? -15.890 -4.338 8.340 1.00 95.38 91 ARG A O 1
ATOM 694 N N . SER A 1 92 ? -18.072 -3.822 8.092 1.00 97.00 92 SER A N 1
ATOM 695 C CA . SER A 1 92 ? -18.154 -4.185 6.670 1.00 97.00 92 SER A CA 1
ATOM 696 C C . SER A 1 92 ? -17.237 -3.310 5.807 1.00 97.00 92 SER A C 1
ATOM 698 O O . SER A 1 92 ? -16.529 -3.815 4.937 1.00 97.00 92 SER A O 1
ATOM 700 N N . LEU A 1 93 ? -17.184 -2.008 6.103 1.00 96.75 93 LEU A N 1
ATOM 701 C CA . LEU A 1 93 ? -16.295 -1.067 5.432 1.00 96.75 93 LEU A CA 1
ATOM 702 C C . LEU A 1 93 ? -14.822 -1.361 5.747 1.00 96.75 93 LEU A C 1
ATOM 704 O O . LEU A 1 93 ? -13.991 -1.334 4.844 1.00 96.75 93 LEU A O 1
ATOM 708 N N . ALA A 1 94 ? -14.496 -1.689 7.002 1.00 97.19 94 ALA A N 1
ATOM 709 C CA . ALA A 1 94 ? -13.143 -2.086 7.387 1.00 97.19 94 ALA A CA 1
ATOM 710 C C . ALA A 1 94 ? -12.683 -3.346 6.631 1.00 97.19 94 ALA A C 1
ATOM 712 O O . ALA A 1 94 ? -11.567 -3.374 6.115 1.00 97.19 94 ALA A O 1
ATOM 713 N N . ASP A 1 95 ? -13.554 -4.351 6.505 1.00 97.44 95 ASP A N 1
ATOM 714 C CA . ASP A 1 95 ? -13.272 -5.575 5.746 1.00 97.44 95 ASP A CA 1
ATOM 715 C C . ASP A 1 95 ? -13.063 -5.299 4.257 1.00 97.44 95 ASP A C 1
ATOM 717 O O . ASP A 1 95 ? -12.130 -5.831 3.658 1.00 97.44 95 ASP A O 1
ATOM 721 N N . PHE A 1 96 ? -13.885 -4.428 3.669 1.00 97.62 96 PHE A N 1
ATOM 722 C CA . PHE A 1 96 ? -13.728 -4.002 2.281 1.00 97.62 96 PHE A CA 1
ATOM 723 C C . PHE A 1 96 ? -12.378 -3.311 2.043 1.00 97.62 96 PHE A C 1
ATOM 725 O O . PHE A 1 96 ? -11.678 -3.644 1.087 1.00 97.62 96 PHE A O 1
ATOM 732 N N . LEU A 1 97 ? -11.977 -2.388 2.923 1.00 97.12 97 LEU A N 1
ATOM 733 C CA . LEU A 1 97 ? -10.703 -1.674 2.800 1.00 97.12 97 LEU A CA 1
ATOM 734 C C . LEU A 1 97 ? -9.495 -2.601 2.992 1.00 97.12 97 LEU A C 1
ATOM 736 O O . LEU A 1 97 ? -8.510 -2.472 2.264 1.00 97.12 97 LEU A O 1
ATOM 740 N N . LEU A 1 98 ? -9.572 -3.548 3.934 1.00 97.00 98 LEU A N 1
ATOM 741 C CA . LEU A 1 98 ? -8.543 -4.576 4.116 1.00 97.00 98 LEU A CA 1
ATOM 742 C C . LEU A 1 98 ? -8.438 -5.473 2.879 1.00 97.00 98 LEU A C 1
ATOM 744 O O . LEU A 1 98 ? -7.338 -5.687 2.373 1.00 97.00 98 LEU A O 1
ATOM 748 N N . ALA A 1 99 ? -9.569 -5.950 2.354 1.00 97.12 99 ALA A N 1
ATOM 749 C CA . ALA A 1 99 ? -9.598 -6.778 1.153 1.00 97.12 99 ALA A CA 1
ATOM 750 C C . ALA A 1 99 ? -9.026 -6.031 -0.060 1.00 97.12 99 ALA A C 1
ATOM 752 O O . ALA A 1 99 ? -8.200 -6.588 -0.784 1.00 97.12 99 ALA A O 1
ATOM 753 N N . TYR A 1 100 ? -9.399 -4.760 -0.246 1.00 95.50 100 TYR A N 1
ATOM 754 C CA . TYR A 1 100 ? -8.845 -3.918 -1.303 1.00 95.50 100 TYR A CA 1
ATOM 755 C C . TYR A 1 100 ? -7.323 -3.797 -1.188 1.00 95.50 100 TYR A C 1
ATOM 757 O O . TYR A 1 100 ? -6.627 -4.021 -2.176 1.00 95.50 100 TYR A O 1
ATOM 765 N N . GLN A 1 101 ? -6.791 -3.478 -0.000 1.00 94.69 101 GLN A N 1
ATOM 766 C CA . GLN A 1 101 ? -5.343 -3.350 0.188 1.00 94.69 101 GLN A CA 1
ATOM 767 C C . GLN A 1 101 ? -4.621 -4.667 -0.104 1.00 94.69 101 GLN A C 1
ATOM 769 O O . GLN A 1 101 ? -3.612 -4.662 -0.806 1.00 94.69 101 GLN A O 1
ATOM 774 N N . VAL A 1 102 ? -5.158 -5.801 0.354 1.00 94.62 102 VAL A N 1
ATOM 775 C CA . VAL A 1 102 ? -4.588 -7.125 0.063 1.00 94.62 102 VAL A CA 1
ATOM 776 C C . VAL A 1 102 ? -4.566 -7.403 -1.439 1.00 94.62 102 VAL A C 1
ATOM 778 O O . VAL A 1 102 ? -3.527 -7.802 -1.958 1.00 94.62 102 VAL A O 1
ATOM 781 N N . VAL A 1 103 ? -5.669 -7.161 -2.154 1.00 93.94 103 VAL A N 1
ATOM 782 C CA . VAL A 1 103 ? -5.736 -7.362 -3.614 1.00 93.94 103 VAL A CA 1
ATOM 783 C C . VAL A 1 103 ? -4.774 -6.426 -4.342 1.00 93.94 103 VAL A C 1
ATOM 785 O O . VAL A 1 103 ? -4.051 -6.867 -5.236 1.00 93.94 103 VAL A O 1
ATOM 788 N N . TYR A 1 104 ? -4.723 -5.157 -3.933 1.00 91.06 104 TYR A N 1
ATOM 789 C CA . TYR A 1 104 ? -3.813 -4.165 -4.491 1.00 91.06 104 TYR A CA 1
ATOM 790 C C . TYR A 1 104 ? -2.354 -4.602 -4.338 1.00 91.06 104 TYR A C 1
ATOM 792 O O . TYR A 1 104 ? -1.612 -4.597 -5.319 1.00 91.06 104 TYR A O 1
ATOM 800 N N . PHE A 1 105 ? -1.936 -5.036 -3.144 1.00 90.31 105 PHE A N 1
ATOM 801 C CA . PHE A 1 105 ? -0.573 -5.523 -2.924 1.00 90.31 105 PHE A CA 1
ATOM 802 C C . PHE A 1 105 ? -0.290 -6.817 -3.669 1.00 90.31 105 PHE A C 1
ATOM 804 O O . PHE A 1 105 ? 0.749 -6.918 -4.316 1.00 90.31 105 PHE A O 1
ATOM 811 N N . ALA A 1 106 ? -1.210 -7.781 -3.613 1.00 91.06 106 ALA A N 1
ATOM 812 C CA . ALA A 1 106 ? -1.041 -9.063 -4.277 1.00 91.06 106 ALA A CA 1
ATOM 813 C C . ALA A 1 106 ? -0.781 -8.860 -5.768 1.00 91.06 106 ALA A C 1
ATOM 815 O O . ALA A 1 106 ? 0.239 -9.306 -6.286 1.00 91.06 106 ALA A O 1
ATOM 816 N N . GLY A 1 107 ? -1.642 -8.115 -6.456 1.00 87.38 107 GLY A N 1
ATOM 817 C CA . GLY A 1 107 ? -1.417 -7.894 -7.872 1.00 87.38 107 GLY A CA 1
ATOM 818 C C . GLY A 1 107 ? -0.222 -6.963 -8.151 1.00 87.38 107 GLY A C 1
ATOM 819 O O . GLY A 1 107 ? 0.470 -7.171 -9.146 1.00 87.38 107 GLY A O 1
ATOM 820 N N . SER A 1 108 ? 0.100 -6.011 -7.261 1.00 85.81 108 SER A N 1
ATOM 821 C CA . SER A 1 108 ? 1.304 -5.172 -7.405 1.00 85.81 108 SER A CA 1
ATOM 822 C C . SER A 1 108 ? 2.589 -5.998 -7.391 1.00 85.81 108 SER A C 1
ATOM 824 O O . SER A 1 108 ? 3.537 -5.656 -8.094 1.00 85.81 108 SER A O 1
ATOM 826 N N . VAL A 1 109 ? 2.617 -7.087 -6.617 1.00 85.81 109 VAL A N 1
ATOM 827 C CA . VAL A 1 109 ? 3.739 -8.036 -6.536 1.00 85.81 109 VAL A CA 1
ATOM 828 C C . VAL A 1 109 ? 3.806 -8.970 -7.750 1.00 85.81 109 VAL A C 1
ATOM 830 O O . VAL A 1 109 ? 4.888 -9.435 -8.090 1.00 85.81 109 VAL A O 1
ATOM 833 N N . PHE A 1 110 ? 2.686 -9.252 -8.419 1.00 84.50 110 PHE A N 1
ATOM 834 C CA . PHE A 1 110 ? 2.692 -10.131 -9.595 1.00 84.50 110 PHE A CA 1
ATOM 835 C C . PHE A 1 110 ? 3.012 -9.400 -10.898 1.00 84.50 110 PHE A C 1
ATOM 837 O O . PHE A 1 110 ? 3.733 -9.929 -11.740 1.00 84.50 110 PHE A O 1
ATOM 844 N N . GLU A 1 111 ? 2.493 -8.189 -11.079 1.00 76.75 111 GLU A N 1
ATOM 845 C CA . GLU A 1 111 ? 2.639 -7.458 -12.344 1.00 76.75 111 GLU A CA 1
ATOM 846 C C . GLU A 1 111 ? 3.642 -6.298 -12.262 1.00 76.75 111 GLU A C 1
ATOM 848 O O . GLU A 1 111 ? 4.052 -5.759 -13.291 1.00 76.75 111 GLU A O 1
ATOM 853 N N . GLY A 1 112 ? 4.043 -5.875 -11.059 1.00 76.56 112 GLY A N 1
ATOM 854 C CA . GLY A 1 112 ? 4.961 -4.751 -10.885 1.00 76.56 112 GLY A CA 1
ATOM 855 C C . GLY A 1 112 ? 4.381 -3.398 -11.304 1.00 76.56 112 GLY A C 1
ATOM 856 O O . GLY A 1 112 ? 5.139 -2.458 -11.544 1.00 76.56 112 GLY A O 1
ATOM 857 N N . TYR A 1 113 ? 3.055 -3.243 -11.398 1.00 72.75 113 TYR A N 1
ATOM 858 C CA . TYR A 1 113 ? 2.449 -1.969 -11.814 1.00 72.75 113 TYR A CA 1
ATOM 859 C C . TYR A 1 113 ? 2.693 -0.813 -10.844 1.00 72.75 113 TYR A C 1
ATOM 861 O O . TYR A 1 113 ? 2.652 0.337 -11.278 1.00 72.75 113 TYR A O 1
ATOM 869 N N . MET A 1 114 ? 3.033 -1.093 -9.580 1.00 71.56 114 MET A N 1
ATOM 870 C CA . MET A 1 114 ? 3.488 -0.062 -8.640 1.00 71.56 114 MET A CA 1
ATOM 871 C C . MET A 1 114 ? 4.713 0.719 -9.143 1.00 71.56 114 MET A C 1
ATOM 873 O O . MET A 1 114 ? 4.883 1.873 -8.766 1.00 71.56 114 MET A O 1
ATOM 877 N N . MET A 1 115 ? 5.552 0.113 -9.992 1.00 69.94 115 MET A N 1
ATOM 878 C CA . MET A 1 115 ? 6.781 0.728 -10.507 1.00 69.94 115 MET A CA 1
ATOM 879 C C . MET A 1 115 ? 6.562 1.600 -11.745 1.00 69.94 115 MET A C 1
ATOM 881 O O . MET A 1 115 ? 7.270 2.583 -11.941 1.00 69.94 115 MET A O 1
ATOM 885 N N . ALA A 1 116 ? 5.638 1.210 -12.625 1.00 59.00 116 ALA A N 1
ATOM 886 C CA . ALA A 1 116 ? 5.709 1.632 -14.023 1.00 59.00 116 ALA A CA 1
ATOM 887 C C . ALA A 1 116 ? 4.585 2.559 -14.480 1.00 59.00 116 ALA A C 1
ATOM 889 O O . ALA A 1 116 ? 4.668 3.103 -15.581 1.00 59.00 116 ALA A O 1
ATOM 890 N N . ARG A 1 117 ? 3.520 2.749 -13.690 1.00 58.88 117 ARG A N 1
ATOM 891 C CA . ARG A 1 117 ? 2.406 3.613 -14.096 1.00 58.88 117 ARG A CA 1
ATOM 892 C C . ARG A 1 117 ? 1.817 4.367 -12.913 1.00 58.88 117 ARG A C 1
ATOM 894 O O . ARG A 1 117 ? 1.228 3.770 -12.017 1.00 58.88 117 ARG A O 1
ATOM 901 N N . VAL A 1 118 ? 1.874 5.698 -12.990 1.00 59.94 118 VAL A N 1
ATOM 902 C CA . VAL A 1 118 ? 0.945 6.593 -12.288 1.00 59.94 118 VAL A CA 1
ATOM 903 C C . VAL A 1 118 ? -0.434 6.370 -12.913 1.00 59.94 118 VAL A C 1
ATOM 905 O O . VAL A 1 118 ? -0.852 7.056 -13.839 1.00 59.94 118 VAL A O 1
ATOM 908 N N . ALA A 1 119 ? -1.084 5.292 -12.493 1.00 66.25 119 ALA A N 1
ATOM 909 C CA . ALA A 1 119 ? -2.415 4.909 -12.925 1.00 66.25 119 ALA A CA 1
ATOM 910 C C . ALA A 1 119 ? -3.424 5.321 -11.855 1.00 66.25 119 ALA A C 1
ATOM 912 O O . ALA A 1 119 ? -3.088 5.417 -10.674 1.00 66.25 119 ALA A O 1
ATOM 913 N N . SER A 1 120 ? -4.676 5.495 -12.269 1.00 81.25 120 SER A N 1
ATOM 914 C CA . SER A 1 120 ? -5.853 5.698 -11.411 1.00 81.25 120 SER A CA 1
ATOM 915 C C . SER A 1 120 ? -5.868 4.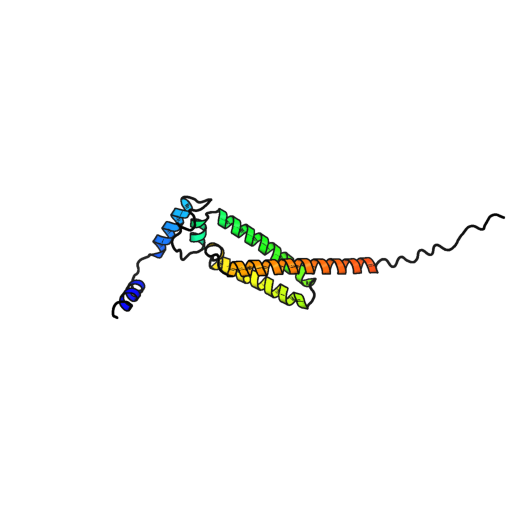825 -10.144 1.00 81.25 120 SER A C 1
ATOM 917 O O . SER A 1 120 ? -6.371 5.254 -9.109 1.00 81.25 120 SER A O 1
ATOM 919 N N . ASN A 1 121 ? -5.258 3.637 -10.191 1.00 84.69 121 ASN A N 1
ATOM 920 C CA . ASN A 1 121 ? -5.077 2.738 -9.050 1.00 84.69 121 ASN A CA 1
ATOM 921 C C . ASN A 1 121 ? -4.344 3.379 -7.860 1.00 84.69 121 ASN A C 1
ATOM 923 O O . ASN A 1 121 ? -4.728 3.125 -6.722 1.00 84.69 121 ASN A O 1
ATOM 927 N N . LEU A 1 122 ? -3.334 4.226 -8.091 1.00 85.25 122 LEU A N 1
ATOM 928 C CA . LEU A 1 122 ? -2.640 4.931 -7.010 1.00 85.25 122 LEU A CA 1
ATOM 929 C C . LEU A 1 122 ? -3.571 5.952 -6.341 1.00 85.25 122 LEU A C 1
ATOM 931 O O . LEU A 1 122 ? -3.583 6.076 -5.119 1.00 85.25 122 LEU A O 1
ATOM 935 N N . SER A 1 123 ? -4.406 6.642 -7.123 1.00 89.50 123 SER A N 1
ATOM 936 C CA . SER A 1 123 ? -5.412 7.565 -6.589 1.00 89.50 123 SER A CA 1
ATOM 937 C C . SER A 1 123 ? -6.427 6.831 -5.710 1.00 89.50 123 SER A C 1
ATOM 939 O O . SER A 1 123 ? -6.686 7.266 -4.590 1.00 89.50 123 SER A O 1
ATOM 941 N N . PHE A 1 124 ? -6.945 5.684 -6.168 1.00 91.81 124 PHE A N 1
ATOM 942 C CA . PHE A 1 124 ? -7.829 4.841 -5.356 1.00 91.81 124 PHE A CA 1
ATOM 943 C C . PHE A 1 124 ? -7.130 4.318 -4.101 1.00 91.81 124 PHE A C 1
ATOM 945 O O . PHE A 1 124 ? -7.709 4.354 -3.018 1.00 91.81 124 PHE A O 1
ATOM 952 N N . PHE A 1 125 ? -5.871 3.893 -4.221 1.00 91.62 125 PHE A N 1
ATOM 953 C CA . PHE A 1 125 ? -5.072 3.453 -3.084 1.00 91.62 125 PHE A CA 1
ATOM 954 C C . PHE A 1 125 ? -4.933 4.545 -2.018 1.00 91.62 125 PHE A C 1
ATOM 956 O O . PHE A 1 125 ? -5.145 4.263 -0.839 1.00 91.62 125 PHE A O 1
ATOM 963 N N . ILE A 1 126 ? -4.648 5.791 -2.410 1.00 91.44 126 ILE A N 1
ATOM 964 C CA . ILE A 1 126 ? -4.553 6.920 -1.475 1.00 91.44 126 ILE A CA 1
ATOM 965 C C . ILE A 1 126 ? -5.903 7.164 -0.794 1.00 91.44 126 ILE A C 1
ATOM 967 O O . ILE A 1 126 ? -5.951 7.232 0.432 1.00 91.44 126 ILE A O 1
ATOM 971 N N . ILE A 1 127 ? -6.999 7.226 -1.560 1.00 95.50 127 ILE A N 1
ATOM 972 C CA . ILE A 1 127 ? -8.350 7.448 -1.020 1.00 95.50 127 ILE A CA 1
ATOM 973 C C . ILE A 1 127 ? -8.698 6.371 0.014 1.00 95.50 127 ILE A C 1
ATOM 975 O O . ILE A 1 127 ? -9.065 6.688 1.147 1.00 95.50 127 ILE A O 1
ATOM 97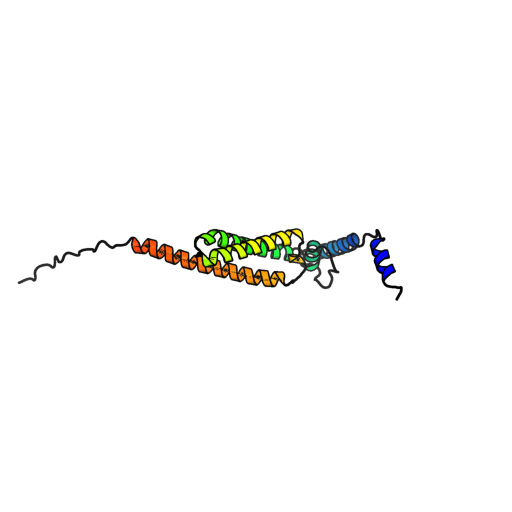9 N N . PHE A 1 128 ? -8.531 5.096 -0.338 1.00 95.19 128 PHE A N 1
ATOM 980 C CA . PHE A 1 128 ? -8.837 3.988 0.563 1.00 95.19 128 PHE A CA 1
ATOM 981 C C . PHE A 1 128 ? -7.892 3.917 1.765 1.00 95.19 128 PHE A C 1
ATOM 983 O O . PHE A 1 128 ? -8.333 3.576 2.863 1.00 95.19 128 PHE A O 1
ATOM 990 N N . SER A 1 129 ? -6.628 4.313 1.610 1.00 94.94 129 SER A N 1
ATOM 991 C CA . SER A 1 129 ? -5.694 4.432 2.736 1.00 94.94 129 SER A CA 1
ATOM 992 C C . SER A 1 129 ? -6.130 5.526 3.710 1.00 94.94 129 SER A C 1
ATOM 994 O O . SER A 1 129 ? -6.139 5.305 4.9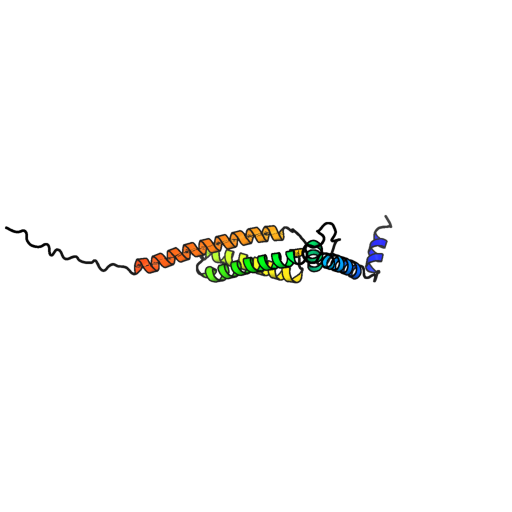19 1.00 94.94 129 SER A O 1
ATOM 996 N N . THR A 1 130 ? -6.566 6.688 3.214 1.00 96.12 130 THR A N 1
ATOM 997 C CA . THR A 1 130 ? -7.105 7.760 4.063 1.00 96.12 130 THR A CA 1
ATOM 998 C C . THR A 1 130 ? -8.368 7.311 4.798 1.00 96.12 130 THR A C 1
ATOM 1000 O O . THR A 1 130 ? -8.496 7.561 5.997 1.00 96.12 130 THR A O 1
ATOM 1003 N N . MET A 1 131 ? -9.269 6.588 4.125 1.00 96.88 131 MET A N 1
ATOM 1004 C CA . MET A 1 131 ? -10.451 6.000 4.767 1.00 96.88 131 MET A CA 1
ATOM 1005 C C . MET A 1 131 ? -10.071 4.991 5.860 1.00 96.88 131 MET A C 1
ATOM 1007 O O . MET A 1 131 ? -10.672 4.995 6.932 1.00 96.88 131 MET A O 1
ATOM 1011 N N . ALA A 1 132 ? -9.047 4.164 5.631 1.00 96.56 132 ALA A N 1
ATOM 1012 C CA . ALA A 1 132 ? -8.555 3.216 6.628 1.00 96.56 132 ALA A CA 1
ATOM 1013 C C . ALA A 1 132 ? -7.986 3.930 7.867 1.00 96.56 132 ALA A C 1
ATOM 1015 O O . ALA A 1 132 ? -8.323 3.555 8.989 1.00 96.56 132 ALA A O 1
ATOM 1016 N N . VAL A 1 133 ? -7.200 5.001 7.686 1.00 96.62 133 VAL A N 1
ATOM 1017 C CA . VAL A 1 133 ? -6.719 5.846 8.799 1.00 96.62 133 VAL A CA 1
ATOM 1018 C C . VAL A 1 133 ? -7.890 6.445 9.580 1.00 96.62 133 VAL A C 1
ATOM 1020 O O . VAL A 1 133 ? -7.865 6.470 10.810 1.00 96.62 133 VAL A O 1
ATOM 1023 N N . PHE A 1 134 ? -8.929 6.910 8.886 1.00 96.62 134 PHE A N 1
ATOM 1024 C CA . PHE A 1 134 ? -10.118 7.462 9.530 1.00 96.62 134 PHE A CA 1
ATOM 1025 C C . PHE A 1 134 ? -10.858 6.414 10.376 1.00 96.62 134 PHE A C 1
ATOM 1027 O O . PHE A 1 134 ? -11.195 6.691 11.526 1.00 96.62 134 PHE A O 1
ATOM 1034 N N . LEU A 1 135 ? -11.029 5.189 9.868 1.00 95.81 135 LEU A N 1
ATOM 1035 C CA . LEU A 1 135 ? -11.625 4.094 10.641 1.00 95.81 135 LEU A CA 1
ATOM 1036 C C . LEU A 1 135 ? -10.793 3.705 11.863 1.00 95.81 135 LEU A C 1
ATOM 1038 O O . LEU A 1 135 ? -11.366 3.426 12.912 1.00 95.81 135 LEU A O 1
ATOM 1042 N N . VAL A 1 136 ? -9.462 3.713 11.757 1.00 96.06 136 VAL A N 1
ATOM 1043 C CA . VAL A 1 136 ? -8.579 3.473 12.910 1.00 96.06 136 VAL A CA 1
ATOM 1044 C C . VAL A 1 136 ? -8.814 4.520 14.001 1.00 96.06 136 VAL A C 1
ATOM 1046 O O . VAL A 1 136 ? -8.966 4.153 15.162 1.00 96.06 136 VAL A O 1
ATOM 1049 N N . ARG A 1 137 ? -8.923 5.804 13.636 1.00 95.19 137 ARG A N 1
ATOM 1050 C CA . ARG A 1 137 ? -9.202 6.888 14.595 1.00 95.19 137 ARG A CA 1
ATOM 1051 C C . ARG A 1 137 ? -10.575 6.758 15.250 1.00 95.19 137 ARG A C 1
ATOM 1053 O O . ARG A 1 137 ? -10.696 7.002 16.445 1.00 95.19 137 ARG A O 1
ATOM 1060 N N . ILE A 1 138 ? -11.592 6.355 14.488 1.00 94.62 138 ILE A N 1
ATOM 1061 C CA . ILE A 1 138 ? -12.921 6.063 15.040 1.00 94.62 138 ILE A CA 1
ATOM 1062 C C . ILE A 1 138 ? -12.840 4.890 16.023 1.00 94.62 138 ILE A C 1
ATOM 1064 O O . ILE A 1 138 ? -13.393 4.955 17.116 1.00 94.62 138 ILE A O 1
ATOM 1068 N N . ALA A 1 139 ? -12.144 3.812 15.664 1.00 94.12 139 ALA A N 1
ATOM 1069 C CA . ALA A 1 139 ? -11.990 2.666 16.555 1.00 94.12 139 ALA A CA 1
ATOM 1070 C C . ALA A 1 139 ? -11.313 3.061 17.880 1.00 94.12 139 ALA A C 1
ATOM 1072 O O . ALA A 1 139 ? -11.724 2.587 18.936 1.00 94.12 139 ALA A O 1
ATOM 1073 N N . ASP A 1 140 ? -10.334 3.968 17.826 1.00 93.56 140 ASP A N 1
ATOM 1074 C CA . ASP A 1 140 ? -9.662 4.496 19.016 1.00 93.56 140 ASP A CA 1
ATOM 1075 C C . ASP A 1 140 ? -10.602 5.307 19.911 1.00 93.56 140 ASP A C 1
ATOM 1077 O O . ASP A 1 140 ? -10.575 5.132 21.127 1.00 93.56 140 ASP A O 1
ATOM 1081 N N . SER A 1 141 ? -11.481 6.138 19.338 1.00 92.50 141 SER A N 1
ATOM 1082 C CA . SER A 1 141 ? -12.447 6.902 20.138 1.00 92.50 141 SER A CA 1
ATOM 1083 C C . SER A 1 141 ? -13.455 6.000 20.853 1.00 92.50 141 SER A C 1
ATOM 1085 O O . SER A 1 141 ? -13.787 6.250 22.007 1.00 92.50 141 SER A O 1
ATOM 1087 N N . TYR A 1 142 ? -13.910 4.925 20.198 1.00 91.06 142 TYR A N 1
ATOM 1088 C CA . TYR A 1 142 ? -14.794 3.939 20.834 1.00 91.06 142 TYR A CA 1
ATOM 1089 C C . TYR A 1 142 ? -14.074 3.122 21.911 1.00 91.06 142 TYR A C 1
ATOM 1091 O O . TYR A 1 142 ? -14.668 2.826 22.943 1.00 91.06 142 TYR A O 1
ATOM 1099 N N . GLY A 1 143 ? -12.801 2.779 21.693 1.00 85.38 143 GLY A N 1
ATOM 1100 C CA . GLY A 1 143 ? -11.987 2.091 22.694 1.00 85.38 143 GLY A CA 1
ATOM 1101 C C . GLY A 1 143 ? -11.811 2.910 23.975 1.00 85.38 143 GLY A C 1
ATOM 1102 O O . GLY A 1 143 ? -11.932 2.359 25.064 1.00 85.38 143 GLY A O 1
ATOM 1103 N N . MET A 1 144 ? -11.589 4.223 23.849 1.00 80.12 144 MET A N 1
ATOM 1104 C CA . MET A 1 144 ? -11.465 5.126 25.001 1.00 80.12 144 MET A CA 1
ATOM 1105 C C . MET A 1 144 ? -12.782 5.273 25.766 1.00 80.12 144 MET A C 1
ATOM 1107 O O . MET A 1 144 ? -12.777 5.170 26.986 1.00 80.12 144 MET A O 1
ATOM 1111 N N . ALA A 1 145 ? -13.907 5.436 25.061 1.00 81.94 145 ALA A N 1
ATOM 1112 C CA . ALA A 1 145 ? -15.220 5.532 25.700 1.00 81.94 145 ALA A CA 1
ATOM 1113 C C . ALA A 1 145 ? -15.599 4.245 26.457 1.00 81.94 145 ALA A C 1
ATOM 1115 O O . ALA A 1 145 ? -16.150 4.308 27.551 1.00 81.94 145 ALA A O 1
ATOM 1116 N N . ALA A 1 146 ? -15.271 3.074 25.898 1.00 78.81 146 ALA A N 1
ATOM 1117 C CA . ALA A 1 146 ? -15.501 1.797 26.570 1.00 78.81 146 ALA A CA 1
ATOM 1118 C C . ALA A 1 146 ? -14.628 1.637 27.827 1.00 78.81 146 ALA A C 1
ATOM 1120 O O . ALA A 1 146 ? -15.113 1.151 28.844 1.00 78.81 146 ALA A O 1
ATOM 1121 N N . ALA A 1 147 ? -13.364 2.074 27.770 1.00 78.75 147 ALA A N 1
ATOM 1122 C CA . ALA A 1 147 ? -12.474 2.053 28.927 1.00 78.75 147 ALA A CA 1
ATOM 1123 C C . ALA A 1 147 ? -12.945 3.025 30.023 1.00 78.75 147 ALA A C 1
ATOM 1125 O O . ALA A 1 147 ? -12.966 2.660 31.190 1.00 78.75 147 ALA A O 1
ATOM 1126 N N . GLU A 1 148 ? -13.366 4.240 29.663 1.00 78.50 148 GLU A N 1
ATOM 1127 C CA . GLU A 1 148 ? -13.893 5.221 30.622 1.00 78.50 148 GLU A CA 1
ATOM 1128 C C . GLU A 1 148 ? -15.138 4.697 31.347 1.00 78.50 148 GLU A C 1
ATOM 1130 O O . GLU A 1 148 ? -15.242 4.854 32.559 1.00 78.50 148 GLU A O 1
ATOM 1135 N N . GLN A 1 149 ? -16.033 4.001 30.640 1.00 75.75 149 GLN A N 1
ATOM 1136 C CA . GLN A 1 149 ? -17.199 3.368 31.254 1.00 75.75 149 GLN A CA 1
ATOM 1137 C C . GLN A 1 149 ? -16.809 2.239 32.226 1.00 75.75 149 GLN A C 1
ATOM 1139 O O . GLN A 1 149 ? -17.333 2.175 33.333 1.00 75.75 149 GLN A O 1
ATOM 1144 N N . GLU A 1 150 ? -15.848 1.386 31.855 1.00 76.19 150 GLU A N 1
ATOM 1145 C CA . GLU A 1 150 ? -15.366 0.296 32.720 1.00 76.19 150 GLU A CA 1
ATOM 1146 C C . GLU A 1 150 ? -14.679 0.813 33.999 1.00 76.19 150 GLU A C 1
ATOM 1148 O O . GLU A 1 150 ? -14.835 0.220 35.065 1.00 76.19 150 GLU A O 1
ATOM 1153 N N . PHE A 1 151 ? -13.950 1.932 33.918 1.00 73.38 151 PHE A N 1
ATOM 1154 C CA . PHE A 1 151 ? -13.316 2.564 35.081 1.00 73.38 151 PHE A CA 1
ATOM 1155 C C . PHE A 1 151 ? -14.278 3.441 35.901 1.00 73.38 151 PHE A C 1
ATOM 1157 O O . PHE A 1 151 ? -14.096 3.556 37.113 1.00 73.38 151 PHE A O 1
ATOM 1164 N N . GLY A 1 152 ? -15.281 4.053 35.266 1.00 67.38 152 GLY A N 1
ATOM 1165 C CA . GLY A 1 152 ? -16.268 4.922 35.912 1.00 67.38 152 GLY A CA 1
ATOM 1166 C C . GLY A 1 152 ? -17.295 4.160 36.749 1.00 67.38 152 GLY A C 1
ATOM 1167 O O . GLY A 1 152 ? -17.610 4.592 37.852 1.00 67.38 152 GLY A O 1
ATOM 1168 N N . ASP A 1 153 ? -17.739 2.988 36.287 1.00 63.75 153 ASP A N 1
ATOM 1169 C CA . ASP A 1 153 ? -18.714 2.154 37.010 1.00 63.75 153 ASP A CA 1
ATOM 1170 C C . ASP A 1 153 ? -18.090 1.401 38.214 1.00 63.75 153 ASP A C 1
ATOM 1172 O O . ASP A 1 153 ? -18.796 0.774 39.001 1.00 63.75 153 ASP A O 1
ATOM 1176 N N . GLY A 1 154 ? -16.760 1.442 38.369 1.00 54.22 154 GLY A N 1
ATOM 1177 C CA . GLY A 1 154 ? -16.018 0.773 39.449 1.00 54.22 154 GLY A CA 1
ATOM 1178 C C . GLY A 1 154 ? -15.758 1.626 40.697 1.00 54.22 154 GLY A C 1
ATOM 1179 O O . GLY A 1 154 ? -15.253 1.100 41.688 1.00 54.22 154 GLY A O 1
ATOM 1180 N N . TYR A 1 155 ? -16.094 2.917 40.658 1.00 55.53 155 TYR A N 1
ATOM 1181 C CA . TYR A 1 155 ? -16.049 3.831 41.800 1.00 55.53 155 TYR A CA 1
ATOM 1182 C C . TYR A 1 155 ? -17.473 4.300 42.130 1.00 55.53 155 TYR A C 1
ATOM 1184 O O . TYR A 1 155 ? -17.769 5.492 42.108 1.00 55.53 155 TYR A O 1
ATOM 1192 N N . ASP A 1 156 ? -18.351 3.360 42.493 1.00 59.44 156 ASP A N 1
ATOM 1193 C CA . ASP A 1 156 ? -19.301 3.657 43.568 1.00 59.44 156 ASP A CA 1
ATOM 1194 C C . ASP A 1 156 ? -18.424 3.917 44.796 1.00 59.44 156 ASP A C 1
ATOM 1196 O O . ASP A 1 156 ? -18.043 2.989 45.511 1.00 59.44 156 ASP A O 1
ATOM 1200 N N . ASP A 1 157 ? -17.981 5.169 44.940 1.00 56.78 157 ASP A N 1
ATOM 1201 C CA . ASP A 1 157 ? -17.417 5.695 46.174 1.00 56.78 157 ASP A CA 1
ATOM 1202 C C . ASP A 1 157 ? -18.429 5.294 47.248 1.00 56.78 157 ASP A C 1
ATOM 1204 O O . ASP A 1 157 ? -19.567 5.775 47.181 1.00 56.78 157 ASP A O 1
ATOM 1208 N N . PRO A 1 158 ? -18.118 4.314 48.125 1.00 59.47 158 PRO A N 1
ATOM 1209 C CA . PRO A 1 158 ? -19.024 3.954 49.191 1.00 59.47 158 PRO A CA 1
ATOM 1210 C C . PRO A 1 158 ? -19.079 5.210 50.021 1.00 59.47 158 PRO A C 1
ATOM 1212 O O . PRO A 1 158 ? -18.113 5.475 50.733 1.00 59.47 158 PRO A O 1
ATOM 1215 N N . GLU A 1 159 ? -20.144 5.984 49.786 1.00 61.25 159 GLU A N 1
ATOM 1216 C CA . GLU A 1 159 ? -20.465 7.271 50.372 1.00 61.25 159 GLU A CA 1
ATOM 1217 C C . GLU A 1 159 ? -19.720 7.321 51.690 1.00 61.25 159 GLU A C 1
ATOM 1219 O O . GLU A 1 159 ? -20.054 6.564 52.609 1.00 61.25 159 GLU A O 1
ATOM 1224 N N . LEU A 1 160 ? -18.580 8.029 51.705 1.00 58.91 160 LEU A N 1
ATOM 1225 C CA . LEU A 1 160 ? -17.861 8.275 52.939 1.00 58.91 160 LEU A CA 1
ATOM 1226 C C . LEU A 1 160 ? -18.860 9.102 53.726 1.00 58.91 160 LEU A C 1
ATOM 1228 O O . LEU A 1 160 ? -18.924 10.321 53.590 1.00 58.91 160 LEU A O 1
ATOM 1232 N N . ASP A 1 161 ? -19.709 8.382 54.453 1.00 60.41 161 ASP A N 1
ATOM 1233 C CA . ASP A 1 161 ? -20.588 8.841 55.493 1.00 60.41 161 ASP A CA 1
ATOM 1234 C C . ASP A 1 161 ? -19.620 9.398 56.519 1.00 60.41 161 ASP A C 1
ATOM 1236 O O . ASP A 1 161 ? -19.142 8.720 57.433 1.00 60.41 161 ASP A O 1
ATOM 1240 N N . TYR A 1 162 ? -19.201 10.634 56.258 1.00 59.44 162 TYR A N 1
ATOM 1241 C CA . TYR A 1 162 ? -18.620 11.525 57.229 1.00 59.44 162 TYR A CA 1
ATOM 1242 C C . TYR A 1 162 ? -19.750 11.782 58.212 1.00 59.44 162 TYR A C 1
ATOM 1244 O O . TYR A 1 162 ? -20.387 12.834 58.176 1.00 59.44 162 TYR A O 1
ATOM 1252 N N . GLY A 1 163 ? -20.013 10.762 59.035 1.00 61.12 163 GLY A N 1
ATOM 1253 C CA . GLY A 1 163 ? -20.937 10.816 60.137 1.00 61.12 163 GLY A CA 1
ATOM 1254 C C . GLY A 1 163 ? -20.677 12.125 60.850 1.00 61.12 163 GLY A C 1
ATOM 1255 O O . GLY A 1 163 ? -19.529 12.480 61.133 1.00 61.12 163 GLY A O 1
ATOM 1256 N N . GLU A 1 164 ? -21.760 12.864 61.015 1.00 63.19 164 GLU A N 1
ATOM 1257 C CA . GLU A 1 164 ? -21.874 14.199 61.580 1.00 63.19 164 GLU A CA 1
ATOM 1258 C C . GLU A 1 164 ? -21.442 14.228 63.064 1.00 63.19 164 GLU A C 1
ATOM 1260 O O . GLU A 1 164 ? -22.158 14.712 63.932 1.00 63.19 164 GLU A O 1
ATOM 1265 N N . ASP A 1 165 ? -20.251 13.734 63.402 1.00 67.88 165 ASP A N 1
ATOM 1266 C CA . ASP A 1 165 ? -19.616 13.932 64.703 1.00 67.88 165 ASP A CA 1
ATOM 1267 C C . ASP A 1 165 ? -18.976 15.328 64.723 1.00 67.88 165 ASP A C 1
ATOM 1269 O O . ASP A 1 165 ? -17.759 15.512 64.830 1.00 67.88 165 ASP A O 1
ATOM 1273 N N . LEU A 1 166 ? -19.821 16.353 64.587 1.00 72.69 166 LEU A N 1
ATOM 1274 C CA . LEU A 1 166 ? -19.444 17.718 64.921 1.00 72.69 166 LEU A CA 1
ATOM 1275 C C . LEU A 1 166 ? -19.266 17.795 66.448 1.00 72.69 166 LEU A C 1
ATOM 1277 O O . LEU A 1 166 ? -20.177 17.419 67.193 1.00 72.69 166 LEU A O 1
ATOM 1281 N N . PRO A 1 167 ? -18.109 18.263 66.952 1.00 75.75 167 PRO A N 1
ATOM 1282 C CA . PRO A 1 167 ? -17.902 18.413 68.385 1.00 75.75 167 PRO A CA 1
ATOM 1283 C C . PRO A 1 167 ? -18.940 19.390 68.968 1.00 75.75 167 PRO A C 1
ATOM 1285 O O . PRO A 1 167 ? -19.246 20.399 68.327 1.00 75.75 167 PRO A O 1
ATOM 1288 N N . PRO A 1 168 ? -19.480 19.122 70.173 1.00 73.75 168 PRO A N 1
ATOM 1289 C CA . PRO A 1 168 ? -20.472 19.992 70.794 1.00 73.75 168 PRO A CA 1
ATOM 1290 C C . PRO A 1 168 ? -19.899 21.398 71.000 1.00 73.75 168 PRO A C 1
ATOM 1292 O O . PRO A 1 168 ? -18.752 21.547 71.433 1.00 73.75 168 PRO A O 1
ATOM 1295 N N . GLU A 1 169 ? -20.699 22.423 70.693 1.00 73.19 169 GLU A N 1
ATOM 1296 C CA . GLU A 1 169 ? -20.296 23.817 70.885 1.00 73.19 169 GLU A CA 1
ATOM 1297 C C . GLU A 1 169 ? -19.923 24.076 72.358 1.00 73.19 169 GLU A C 1
ATOM 1299 O O . GLU A 1 169 ? -20.646 23.645 73.266 1.00 73.19 169 GLU A O 1
ATOM 1304 N N . PRO A 1 170 ? -18.792 24.756 72.624 1.00 75.38 170 PRO A N 1
ATOM 1305 C CA . PRO A 1 170 ? -18.403 25.111 73.981 1.00 75.38 170 PRO A CA 1
ATOM 1306 C C . PRO A 1 170 ? -19.387 26.133 74.568 1.00 75.38 170 PRO A C 1
ATOM 1308 O O . PRO A 1 170 ? -19.692 27.143 73.934 1.00 75.38 170 PRO A O 1
ATOM 1311 N N . ALA A 1 171 ? -19.865 25.833 75.780 1.00 74.56 171 ALA A N 1
ATOM 1312 C CA . ALA A 1 171 ? -20.802 26.642 76.564 1.00 74.56 171 ALA A CA 1
ATOM 1313 C C . ALA A 1 171 ? -20.218 27.976 77.058 1.00 74.56 171 ALA A C 1
ATOM 1315 O O . ALA A 1 171 ? -18.994 28.032 77.330 1.00 74.56 171 ALA A O 1
#